Protein 3TR3 (pdb70)

CATH classification: 3.30.300.90

Radius of gyration: 16.14 Å; Cα contacts (8 Å, |Δi|>4): 263; chains: 2; bounding box: 40×35×44 Å

Solvent-accessible surface area: 9125 Å² total

Structure (mmCIF, N/CA/C/O backbone):
data_3TR3
#
_entry.id   3TR3
#
_cell.length_a   66.245
_cell.length_b   66.245
_cell.length_c   118.009
_cell.angle_alpha   90.000
_cell.angle_beta   90.000
_cell.angle_gamma   120.000
#
_symmetry.space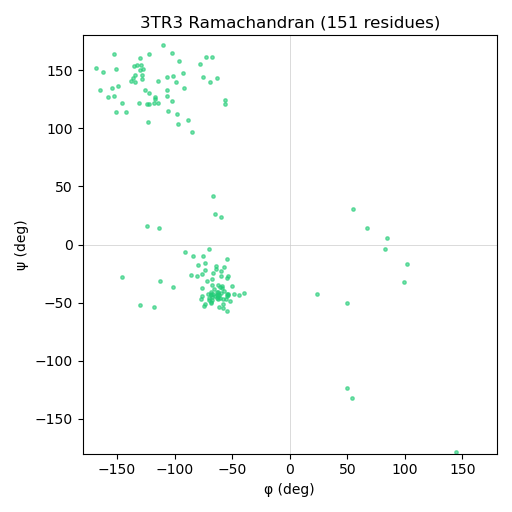_group_name_H-M   'P 31 2 1'
#
loop_
_entity.id
_entity.type
_entity.pdbx_description
1 polymer BolA
2 non-polymer 'COBALT (II) ION'
3 water water
#
loop_
_atom_site.group_PDB
_atom_site.id
_atom_site.type_symbol
_atom_site.label_atom_id
_atom_site.label_alt_id
_atom_site.label_comp_id
_atom_site.label_asym_id
_atom_site.label_entity_id
_atom_site.label_seq_id
_atom_site.pdbx_PDB_ins_code
_atom_site.Cartn_x
_atom_site.Cartn_y
_atom_site.Cartn_z
_atom_site.occupancy
_atom_site.B_iso_or_equiv
_atom_site.auth_seq_id
_atom_site.auth_comp_id
_atom_site.auth_asym_id
_atom_site.auth_atom_id
_atom_site.pdbx_PDB_model_num
ATOM 9 N N . VAL A 1 5 ? 46.245 -14.409 -3.048 1.00 57.29 2 VAL A N 1
ATOM 10 C CA . VAL A 1 5 ? 44.808 -14.139 -2.844 1.00 51.00 2 VAL A CA 1
ATOM 11 C C . VAL A 1 5 ? 44.354 -14.782 -1.550 1.00 47.96 2 VAL A C 1
ATOM 12 O O . VAL A 1 5 ? 44.709 -15.933 -1.272 1.00 45.80 2 VAL A O 1
ATOM 16 N N . THR A 1 6 ? 43.556 -14.047 -0.770 1.00 45.25 3 THR A N 1
ATOM 17 C CA . THR A 1 6 ? 43.166 -14.484 0.567 1.00 42.35 3 THR A CA 1
ATOM 18 C C . THR A 1 6 ? 41.647 -14.585 0.714 1.00 41.67 3 THR A C 1
ATOM 19 O O . THR A 1 6 ? 40.909 -14.073 -0.128 1.00 44.37 3 THR A O 1
ATOM 23 N N . THR A 1 7 ? 41.202 -15.276 1.766 1.00 36.75 4 THR A N 1
ATOM 24 C CA . THR A 1 7 ? 39.780 -15.378 2.113 1.00 35.38 4 THR A CA 1
ATOM 25 C C . THR A 1 7 ? 39.158 -13.999 2.389 1.00 35.50 4 THR A C 1
ATOM 26 O O . THR A 1 7 ? 37.935 -13.814 2.308 1.00 36.24 4 THR A O 1
ATOM 30 N N . HIS A 1 8 ? 40.007 -13.044 2.746 1.00 31.40 5 HIS A N 1
ATOM 31 C CA . HIS A 1 8 ? 39.565 -11.678 2.919 1.00 37.00 5 HIS A CA 1
ATOM 32 C C . HIS A 1 8 ? 39.176 -11.073 1.561 1.00 42.29 5 HIS A C 1
ATOM 33 O O . HIS A 1 8 ? 38.148 -10.378 1.438 1.00 43.62 5 HIS A O 1
ATOM 40 N N . ASP A 1 9 ? 40.003 -11.348 0.545 1.00 41.43 6 ASP A N 1
ATOM 41 C CA . ASP A 1 9 ? 39.688 -10.973 -0.837 1.00 41.45 6 ASP A CA 1
ATOM 42 C C . ASP A 1 9 ? 38.376 -11.574 -1.300 1.00 37.90 6 ASP A C 1
ATOM 43 O O . ASP A 1 9 ? 37.511 -10.857 -1.794 1.00 41.68 6 ASP A O 1
ATOM 48 N N . ILE A 1 10 ? 38.226 -12.885 -1.119 1.00 35.16 7 ILE A N 1
ATOM 49 C CA . ILE A 1 10 ? 37.036 -13.596 -1.580 1.00 39.21 7 ILE A CA 1
ATOM 50 C C . ILE A 1 10 ? 35.765 -12.957 -1.029 1.00 42.96 7 ILE A C 1
ATOM 51 O O . ILE A 1 10 ? 34.777 -12.740 -1.755 1.00 40.89 7 ILE A O 1
ATOM 56 N N . LYS A 1 11 ? 35.823 -12.630 0.262 1.00 39.22 8 LYS A N 1
ATOM 57 C CA . LYS A 1 11 ? 34.690 -12.111 0.983 1.00 37.95 8 LYS A CA 1
ATOM 58 C C . LYS A 1 11 ? 34.339 -10.718 0.488 1.00 42.82 8 LYS A C 1
ATOM 59 O O . LYS A 1 11 ? 33.179 -10.428 0.186 1.00 44.08 8 LYS A O 1
ATOM 65 N N . GLN A 1 12 ? 35.356 -9.862 0.426 1.00 42.51 9 GLN A N 1
ATOM 66 C CA . GLN A 1 12 ? 35.248 -8.520 -0.150 1.00 46.02 9 GLN A CA 1
ATOM 67 C C . GLN A 1 12 ? 34.630 -8.557 -1.564 1.00 48.99 9 GLN A C 1
ATOM 68 O O . GLN A 1 12 ? 33.694 -7.828 -1.858 1.00 55.36 9 GLN A O 1
ATOM 74 N N . TRP A 1 13 ? 35.133 -9.440 -2.419 1.00 45.05 10 TRP A N 1
ATOM 75 C CA . TRP A 1 13 ? 34.691 -9.523 -3.810 1.00 44.53 10 TRP A CA 1
ATOM 76 C C . TRP A 1 13 ? 33.252 -10.005 -3.985 1.00 44.72 10 TRP A C 1
ATOM 77 O O . TRP A 1 13 ? 32.507 -9.420 -4.769 1.00 42.60 10 TRP A O 1
ATOM 88 N N . ILE A 1 14 ? 32.871 -11.066 -3.267 1.00 41.96 11 ILE A N 1
ATOM 89 C CA . ILE A 1 14 ? 31.496 -11.572 -3.283 1.00 40.71 11 ILE A CA 1
ATOM 90 C C . ILE A 1 14 ? 30.486 -10.553 -2.745 1.00 43.77 11 ILE A C 1
ATOM 91 O O . ILE A 1 14 ? 29.357 -10.491 -3.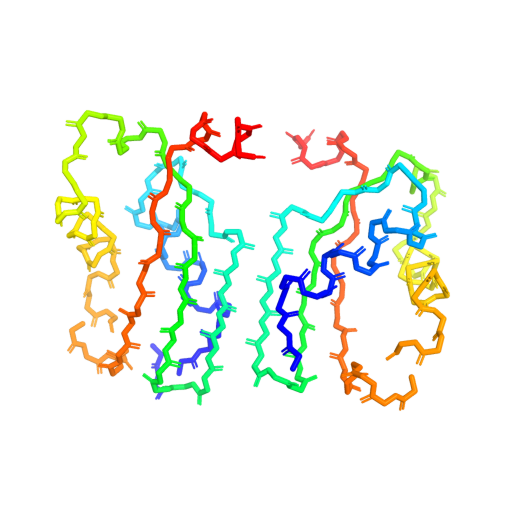219 1.00 48.75 11 ILE A O 1
ATOM 96 N N . GLU A 1 15 ? 30.890 -9.768 -1.750 1.00 37.51 12 GLU A N 1
ATOM 97 C CA . GLU A 1 15 ? 29.971 -8.850 -1.069 1.00 43.54 12 GLU A CA 1
ATOM 98 C C . GLU A 1 15 ? 29.782 -7.578 -1.887 1.00 45.96 12 GLU A C 1
ATOM 99 O O . GLU A 1 15 ? 28.746 -6.899 -1.776 1.00 41.88 12 GLU A O 1
ATOM 105 N N . THR A 1 16 ? 30.797 -7.249 -2.682 1.00 47.15 13 THR A N 1
ATOM 106 C CA . THR A 1 16 ? 30.704 -6.111 -3.579 1.00 54.03 13 THR A CA 1
ATOM 107 C C . THR A 1 16 ? 29.805 -6.504 -4.742 1.00 58.15 13 THR A C 1
ATOM 108 O O . THR A 1 16 ? 28.835 -5.818 -5.033 1.00 59.61 13 THR A O 1
ATOM 112 N N . GLY A 1 17 ? 30.128 -7.632 -5.375 1.00 57.41 14 GLY A N 1
ATOM 113 C CA . GLY A 1 17 ? 29.418 -8.118 -6.546 1.00 56.66 14 GLY A CA 1
ATOM 114 C C . GLY A 1 17 ? 27.985 -8.585 -6.320 1.00 55.04 14 GLY A C 1
ATOM 115 O O . GLY A 1 17 ? 27.083 -8.324 -7.128 1.00 59.55 14 GLY A O 1
ATOM 116 N N . LEU A 1 18 ? 27.752 -9.282 -5.225 1.00 47.55 15 LEU A N 1
ATOM 117 C CA . LEU A 1 18 ? 26.426 -9.802 -4.991 1.00 49.27 15 LEU A CA 1
ATOM 118 C C . LEU A 1 18 ? 25.752 -8.958 -3.903 1.00 56.81 15 LEU A C 1
ATOM 119 O O . LEU A 1 18 ? 26.188 -8.922 -2.737 1.00 57.10 15 LEU A O 1
ATOM 124 N N . SER A 1 19 ? 24.696 -8.262 -4.303 1.00 63.19 16 SER A N 1
ATOM 125 C CA . SER A 1 19 ? 24.078 -7.241 -3.471 1.00 68.64 16 SER A CA 1
ATOM 126 C C . SER A 1 19 ? 23.381 -7.868 -2.267 1.00 71.64 16 SER A C 1
ATOM 127 O O . SER A 1 19 ? 22.740 -8.925 -2.396 1.00 72.64 16 SER A O 1
ATOM 130 N N . GLU A 1 20 ? 23.504 -7.215 -1.110 1.00 69.74 17 GLU A N 1
ATOM 131 C CA . GLU A 1 20 ? 22.891 -7.698 0.124 1.00 73.78 17 GLU A CA 1
ATOM 132 C C . GLU A 1 20 ? 23.276 -9.152 0.511 1.00 62.01 17 GLU A C 1
ATOM 133 O O . GLU A 1 20 ? 22.505 -9.884 1.141 1.00 62.73 17 GLU A O 1
ATOM 139 N N . SER A 1 21 ? 24.486 -9.555 0.141 1.00 55.52 18 SER A N 1
ATOM 140 C CA . SER A 1 21 ? 24.980 -10.864 0.523 1.00 51.01 18 SER A CA 1
ATOM 141 C C . SER A 1 21 ? 25.956 -10.689 1.680 1.00 49.36 18 SER A C 1
ATOM 142 O O . SER A 1 21 ? 26.417 -9.576 1.955 1.00 50.39 18 SER A O 1
ATOM 145 N N . ARG A 1 22 ? 26.269 -11.778 2.369 1.00 46.94 19 ARG A N 1
ATOM 146 C CA . ARG A 1 22 ? 27.197 -11.714 3.503 1.00 44.70 19 ARG A CA 1
ATOM 147 C C . ARG A 1 22 ? 27.974 -13.006 3.496 1.00 42.64 19 ARG A C 1
ATOM 148 O O . ARG A 1 22 ? 27.386 -14.085 3.494 1.00 46.21 19 ARG A O 1
ATOM 156 N N . VAL A 1 23 ? 29.295 -12.901 3.408 1.00 37.45 20 VAL A N 1
ATOM 157 C CA . VAL A 1 23 ? 30.135 -14.063 3.540 1.00 38.25 20 VAL A CA 1
ATOM 158 C C . VAL A 1 23 ? 30.462 -14.257 5.038 1.00 42.79 20 VAL A C 1
ATOM 159 O O . VAL A 1 23 ? 31.226 -13.498 5.608 1.00 41.61 20 VAL A O 1
ATOM 163 N N . ILE A 1 24 ? 29.857 -15.260 5.669 1.00 45.21 21 ILE A N 1
ATOM 164 C CA . ILE A 1 24 ? 30.067 -15.499 7.094 1.00 46.74 21 ILE A CA 1
ATOM 165 C C . ILE A 1 24 ? 31.290 -16.350 7.403 1.00 45.52 21 ILE A C 1
ATOM 166 O O . ILE A 1 24 ? 31.840 -16.270 8.495 1.00 48.93 21 ILE A O 1
ATOM 171 N N . SER A 1 25 ? 31.710 -17.201 6.476 1.00 41.90 22 SER A N 1
ATOM 172 C CA . SER A 1 25 ? 32.994 -17.850 6.680 1.00 42.64 22 SER A CA 1
ATOM 173 C C . SER A 1 25 ? 33.648 -18.237 5.379 1.00 40.84 22 SER A C 1
ATOM 174 O O . SER A 1 25 ? 33.003 -18.302 4.332 1.00 42.48 22 SER A O 1
ATOM 177 N N . ALA A 1 26 ? 34.935 -18.521 5.453 1.00 35.55 23 ALA A N 1
ATOM 178 C CA . ALA A 1 26 ? 35.673 -18.838 4.265 1.00 34.36 23 ALA A CA 1
ATOM 179 C C . ALA A 1 26 ? 36.960 -19.542 4.636 1.00 37.05 23 ALA A C 1
ATOM 180 O O . ALA A 1 26 ? 37.500 -19.337 5.706 1.00 43.16 23 ALA A O 1
ATOM 182 N N . GLU A 1 27 ? 37.387 -20.418 3.748 1.00 36.04 24 GLU A N 1
ATOM 183 C CA . GLU A 1 27 ? 38.590 -21.197 3.875 1.00 37.57 24 GLU A CA 1
ATOM 184 C C . GLU A 1 27 ? 39.362 -21.003 2.576 1.00 35.34 24 GLU A C 1
ATOM 185 O O . GLU A 1 27 ? 38.774 -20.706 1.530 1.00 38.06 24 GLU A O 1
ATOM 191 N N . GLY A 1 28 ? 40.670 -21.170 2.626 1.00 31.43 25 GLY A N 1
ATOM 192 C CA . GLY A 1 28 ? 41.449 -21.106 1.412 1.00 34.78 25 GLY A CA 1
ATOM 193 C C . GLY A 1 28 ? 42.871 -21.581 1.590 1.00 32.70 25 GLY A C 1
ATOM 194 O O . GLY A 1 28 ? 43.396 -21.462 2.688 1.00 28.07 25 GLY A O 1
ATOM 195 N N . ASP A 1 29 ? 43.474 -22.103 0.507 1.00 32.70 26 ASP A N 1
ATOM 196 C CA . ASP A 1 29 ? 44.914 -22.409 0.446 1.00 31.38 26 ASP A CA 1
ATOM 197 C C . ASP A 1 29 ? 45.735 -21.533 -0.566 1.00 37.84 26 ASP A C 1
ATOM 198 O O . ASP A 1 29 ? 46.896 -21.827 -0.873 1.00 38.25 26 ASP A O 1
ATOM 203 N N . GLY A 1 30 ? 45.153 -20.438 -1.050 1.00 34.44 27 GLY A N 1
ATOM 204 C CA . GLY A 1 30 ? 45.810 -19.617 -2.066 1.00 33.79 27 GLY A CA 1
ATOM 205 C C . GLY A 1 30 ? 45.320 -19.870 -3.510 1.00 38.08 27 GLY A C 1
ATOM 206 O O . GLY A 1 30 ? 45.319 -18.950 -4.333 1.00 38.73 27 GLY A O 1
ATOM 207 N N . HIS A 1 31 ? 44.939 -21.122 -3.805 1.00 36.07 28 HIS A N 1
ATOM 208 C CA . HIS A 1 31 ? 44.366 -21.547 -5.087 1.00 32.71 28 HIS A CA 1
ATOM 209 C C . HIS A 1 31 ? 42.958 -22.071 -4.913 1.00 32.94 28 HIS A C 1
ATOM 210 O O . HIS A 1 31 ? 42.032 -21.592 -5.570 1.00 38.08 28 HIS A O 1
ATOM 217 N N . HIS A 1 32 ? 42.774 -23.043 -4.021 1.00 31.50 29 HIS A N 1
ATOM 218 C CA . HIS A 1 32 ? 41.402 -23.494 -3.699 1.00 31.51 29 HIS A CA 1
ATOM 219 C C . HIS A 1 32 ? 40.760 -22.774 -2.518 1.00 29.35 29 HIS A C 1
ATOM 220 O O . HIS A 1 32 ? 41.385 -22.591 -1.481 1.00 36.48 29 HIS A O 1
ATOM 227 N N . PHE A 1 33 ? 39.508 -22.374 -2.682 1.00 28.50 30 PHE A N 1
ATOM 228 C CA . PHE A 1 33 ? 38.770 -21.638 -1.662 1.00 32.30 30 PHE A CA 1
ATOM 229 C C . PHE A 1 33 ? 37.357 -22.158 -1.472 1.00 34.28 30 PHE A C 1
ATOM 230 O O . PHE A 1 33 ? 36.784 -22.745 -2.384 1.00 30.27 30 PHE A O 1
ATOM 238 N N . GLU A 1 34 ? 36.816 -21.956 -0.260 1.00 37.23 31 GLU A N 1
ATOM 239 C CA . GLU A 1 34 ? 35.405 -22.197 0.033 1.00 34.79 31 GLU A CA 1
ATOM 240 C C . GLU A 1 34 ? 34.787 -20.970 0.703 1.00 34.81 31 GLU A C 1
ATOM 241 O O . GLU A 1 34 ? 35.460 -20.259 1.445 1.00 37.74 31 GLU A O 1
ATOM 247 N N . ALA A 1 35 ? 33.521 -20.695 0.425 1.00 32.68 32 ALA A N 1
ATOM 248 C CA . ALA A 1 35 ? 32.833 -19.595 1.093 1.00 35.02 32 ALA A CA 1
ATOM 249 C C . ALA A 1 35 ? 31.422 -20.015 1.489 1.00 34.96 32 ALA A C 1
ATOM 250 O O . ALA A 1 35 ? 30.753 -20.740 0.755 1.00 40.81 32 ALA A O 1
ATOM 252 N N . VAL A 1 36 ? 30.993 -19.581 2.672 1.00 33.91 33 VAL A N 1
ATOM 253 C CA . VAL A 1 36 ? 29.615 -19.762 3.122 1.00 33.20 33 VAL A CA 1
ATOM 254 C C . VAL A 1 36 ? 28.946 -18.415 2.928 1.00 38.88 33 VAL A C 1
ATOM 255 O O . VAL A 1 36 ? 29.436 -17.399 3.393 1.00 47.21 33 VAL A O 1
ATOM 259 N N . VAL A 1 37 ? 27.863 -18.388 2.166 1.00 38.59 34 VAL A N 1
ATOM 260 C CA . VAL A 1 37 ? 27.298 -17.119 1.737 1.00 36.47 34 VAL A CA 1
ATOM 261 C C . VAL A 1 37 ? 25.827 -17.061 2.120 1.00 37.32 34 VAL A C 1
ATOM 262 O O . VAL A 1 37 ? 25.097 -18.019 1.879 1.00 37.62 34 VAL A O 1
ATOM 266 N N . LEU A 1 38 ? 25.394 -15.949 2.720 1.00 33.20 35 LEU A N 1
ATOM 267 C CA . LEU A 1 38 ? 23.987 -15.764 3.044 1.00 34.59 35 LEU A CA 1
ATOM 268 C C . LEU A 1 38 ? 23.416 -14.611 2.216 1.00 39.63 35 LEU A C 1
ATOM 269 O O . LEU A 1 38 ? 24.068 -13.602 2.002 1.00 42.20 35 LEU A O 1
ATOM 274 N N . CYS A 1 39 ? 22.192 -14.780 1.752 1.00 43.40 36 CYS A N 1
ATOM 275 C CA . CYS A 1 39 ? 21.527 -13.772 0.956 1.00 47.53 36 CYS A CA 1
ATOM 276 C C . CYS A 1 39 ? 20.042 -14.133 0.917 1.00 54.33 36 CYS A C 1
ATOM 277 O O . CYS A 1 39 ? 19.671 -15.297 0.708 1.00 53.51 36 CYS A O 1
ATOM 280 N N . PRO A 1 40 ? 19.185 -13.139 1.158 1.00 61.37 37 PRO A N 1
ATOM 281 C CA . PRO A 1 40 ? 17.732 -13.357 1.218 1.00 65.62 37 PRO A CA 1
ATOM 282 C C . PRO A 1 40 ? 17.186 -13.728 -0.162 1.00 65.46 37 PRO A C 1
ATOM 283 O O . PRO A 1 40 ? 16.259 -14.525 -0.293 1.00 66.06 37 PRO A O 1
ATOM 287 N N . THR A 1 41 ? 17.791 -13.136 -1.184 1.00 64.73 38 THR A N 1
ATOM 288 C CA . THR A 1 41 ? 17.547 -13.462 -2.584 1.00 59.25 38 THR A CA 1
ATOM 289 C C . THR A 1 41 ? 17.475 -14.950 -2.868 1.00 55.87 38 THR A C 1
ATOM 290 O O . THR A 1 41 ? 16.599 -15.386 -3.603 1.00 62.46 38 THR A O 1
ATOM 294 N N . PHE A 1 42 ? 18.378 -15.734 -2.289 1.00 52.12 39 PHE A N 1
ATOM 295 C CA . PHE A 1 42 ? 18.418 -17.188 -2.520 1.00 49.73 39 PHE A CA 1
ATOM 296 C C . PHE A 1 42 ? 17.087 -17.920 -2.225 1.00 54.85 39 PHE A C 1
ATOM 297 O O . PHE A 1 42 ? 16.925 -19.106 -2.547 1.00 54.94 39 PHE A O 1
ATOM 305 N N . GLU A 1 43 ? 16.156 -17.232 -1.572 1.00 57.82 40 GLU A N 1
ATOM 306 C CA . GLU A 1 43 ? 14.835 -17.793 -1.299 1.00 62.69 40 GLU A CA 1
ATOM 307 C C . GLU A 1 43 ? 14.126 -18.249 -2.583 1.00 61.82 40 GLU A C 1
ATOM 308 O O . GLU A 1 43 ? 13.961 -17.470 -3.542 1.00 57.49 40 GLU A O 1
ATOM 314 N N . GLY A 1 44 ? 13.725 -19.519 -2.593 1.00 60.51 41 GLY A N 1
ATOM 315 C CA . GLY A 1 44 ? 13.034 -20.097 -3.727 1.00 60.21 41 GLY A CA 1
ATOM 316 C C . GLY A 1 44 ? 13.942 -20.569 -4.853 1.00 61.05 41 GLY A C 1
ATOM 317 O O . GLY A 1 44 ? 13.475 -21.150 -5.837 1.00 60.10 41 GLY A O 1
ATOM 318 N N . GLN A 1 45 ? 15.242 -20.327 -4.722 1.00 58.59 42 GLN A N 1
ATOM 319 C CA . GLN A 1 45 ? 16.191 -20.716 -5.768 1.00 52.06 42 GLN A CA 1
ATOM 320 C C . GLN A 1 45 ? 16.897 -21.988 -5.372 1.00 50.49 42 GLN A C 1
ATOM 321 O O . GLN A 1 45 ? 17.164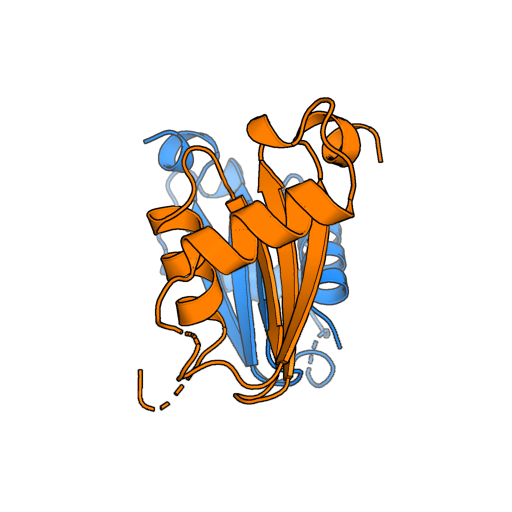 -22.205 -4.188 1.00 54.19 42 GLN A O 1
ATOM 327 N N . THR A 1 46 ? 17.193 -22.837 -6.348 1.00 47.65 43 THR A N 1
ATOM 328 C CA . THR A 1 46 ? 17.883 -24.092 -6.061 1.00 50.18 43 THR A CA 1
ATOM 329 C C . THR A 1 46 ? 19.354 -23.846 -5.707 1.00 50.57 43 THR A C 1
ATOM 330 O O . THR A 1 46 ? 19.899 -22.785 -5.999 1.00 53.17 43 THR A O 1
ATOM 334 N N . ALA A 1 47 ? 19.997 -24.819 -5.071 1.00 46.94 44 ALA A N 1
ATOM 335 C CA . ALA A 1 47 ? 21.413 -24.668 -4.752 1.00 44.28 44 ALA A CA 1
ATOM 336 C C . ALA A 1 47 ? 22.223 -24.323 -6.014 1.00 44.37 44 ALA A C 1
ATOM 337 O O . ALA A 1 47 ? 23.097 -23.437 -5.997 1.00 44.02 44 ALA A O 1
ATOM 339 N N . LEU A 1 48 ? 21.918 -25.018 -7.109 1.00 42.53 45 LEU A N 1
ATOM 340 C CA . LEU A 1 48 ? 22.678 -24.864 -8.356 1.00 43.11 45 LEU A CA 1
ATOM 341 C C . LEU A 1 48 ? 22.560 -23.429 -8.874 1.00 42.64 45 LEU A C 1
ATOM 342 O O . LEU A 1 48 ? 23.567 -22.820 -9.259 1.00 42.97 45 LEU A O 1
ATOM 347 N N . THR A 1 49 ? 21.340 -22.886 -8.816 1.00 37.02 46 THR A N 1
ATOM 348 C CA . THR A 1 49 ? 21.075 -21.520 -9.225 1.00 38.65 46 THR A CA 1
ATOM 349 C C . THR A 1 49 ? 21.840 -20.509 -8.352 1.00 40.01 46 THR A C 1
ATOM 350 O O . THR A 1 49 ? 22.439 -19.558 -8.847 1.00 43.64 46 THR A O 1
ATOM 354 N N . ARG A 1 50 ? 21.809 -20.727 -7.048 1.00 37.94 47 ARG A N 1
ATOM 355 C CA . ARG A 1 50 ? 22.464 -19.855 -6.079 1.00 36.22 47 ARG A CA 1
ATOM 356 C C . ARG A 1 50 ? 23.967 -19.832 -6.286 1.00 39.56 47 ARG A C 1
ATOM 357 O O . ARG A 1 50 ? 24.570 -18.780 -6.165 1.00 37.47 47 ARG A O 1
ATOM 365 N N . HIS A 1 51 ? 24.575 -20.995 -6.571 1.00 42.06 48 HIS A N 1
ATOM 366 C CA . HIS A 1 51 ? 26.005 -21.045 -6.896 1.00 38.71 48 HIS A CA 1
ATOM 367 C C . HIS A 1 51 ? 26.328 -20.250 -8.160 1.00 36.56 48 HIS A C 1
ATOM 368 O O . HIS A 1 51 ? 27.276 -19.476 -8.186 1.00 35.84 48 HIS A O 1
ATOM 375 N N . ARG A 1 52 ? 25.536 -20.439 -9.209 1.00 37.28 49 ARG A N 1
ATOM 376 C CA . ARG A 1 52 ? 25.760 -19.725 -10.474 1.00 35.89 49 ARG A CA 1
ATOM 377 C C . ARG A 1 52 ? 25.673 -18.223 -10.232 1.00 37.94 49 ARG A C 1
ATOM 378 O O . ARG A 1 52 ? 26.501 -17.464 -10.740 1.00 35.82 49 ARG A O 1
ATOM 386 N N . LEU A 1 53 ? 24.696 -17.793 -9.421 1.00 38.93 50 LEU A N 1
ATOM 387 C CA . LEU A 1 53 ? 24.532 -16.361 -9.129 1.00 37.02 50 LEU A CA 1
ATOM 388 C C . LEU A 1 53 ? 25.758 -15.744 -8.509 1.00 36.87 50 LEU A C 1
ATOM 389 O O . LEU A 1 53 ? 26.160 -14.637 -8.888 1.00 41.17 50 LEU A O 1
ATOM 394 N N . VAL A 1 54 ? 26.410 -16.511 -7.654 1.00 30.56 51 VAL A N 1
ATOM 395 C CA . VAL A 1 54 ? 27.594 -16.048 -6.957 1.00 36.66 51 VAL A CA 1
ATOM 396 C C . VAL A 1 54 ? 28.837 -16.024 -7.823 1.00 38.36 51 VAL A C 1
ATOM 397 O O . VAL A 1 54 ? 29.609 -15.071 -7.775 1.00 47.26 51 VAL A O 1
ATOM 401 N N . TYR A 1 55 ? 29.047 -17.082 -8.594 1.00 31.10 52 TYR A N 1
ATOM 402 C CA . TYR A 1 55 ? 30.098 -17.109 -9.616 1.00 30.41 52 TYR A CA 1
ATOM 403 C C . TYR A 1 55 ? 29.986 -15.941 -10.606 1.00 34.90 52 TYR A C 1
ATOM 404 O O . TYR A 1 55 ? 30.985 -15.290 -10.905 1.00 37.98 52 TYR A O 1
ATOM 413 N N . ASN A 1 56 ? 28.777 -15.680 -11.120 1.00 32.39 53 ASN A N 1
ATOM 414 C CA . ASN A 1 56 ? 28.562 -14.506 -11.977 1.00 31.21 53 ASN A CA 1
ATOM 415 C C . ASN A 1 56 ? 28.813 -13.209 -11.202 1.00 36.97 53 ASN A C 1
ATOM 416 O O . ASN A 1 56 ? 29.475 -12.311 -11.702 1.00 36.90 53 ASN A O 1
ATOM 421 N N . ALA A 1 57 ? 28.281 -13.089 -9.988 1.00 37.76 54 ALA A N 1
ATOM 422 C CA . ALA A 1 57 ? 28.572 -11.877 -9.239 1.00 39.92 54 ALA A CA 1
ATOM 423 C C . ALA A 1 57 ? 30.074 -11.610 -9.227 1.00 40.18 54 ALA A C 1
ATOM 424 O O . ALA A 1 57 ? 30.498 -10.458 -9.274 1.00 46.33 54 ALA A O 1
ATOM 426 N N . LEU A 1 58 ? 30.876 -12.668 -9.172 1.00 34.14 55 LEU A N 1
ATOM 427 C CA . LEU A 1 58 ? 32.340 -12.514 -9.129 1.00 33.38 55 LEU A CA 1
ATOM 428 C C . LEU A 1 58 ? 33.028 -12.095 -10.430 1.00 37.75 55 LEU A C 1
ATOM 429 O O . LEU A 1 58 ? 34.186 -11.699 -10.394 1.00 37.01 55 LEU A O 1
ATOM 434 N N . GLY A 1 59 ? 32.329 -12.214 -11.570 1.00 39.21 56 GLY A N 1
ATOM 435 C CA . GLY A 1 59 ? 32.818 -11.693 -12.830 1.00 37.21 56 GLY A CA 1
ATOM 436 C C . GLY A 1 59 ? 34.208 -12.158 -13.256 1.00 40.82 56 GLY A C 1
ATOM 437 O O . GLY A 1 59 ? 34.522 -13.337 -13.222 1.00 38.90 56 GLY A O 1
ATOM 438 N N . SER A 1 60 ? 35.042 -11.207 -13.654 1.00 43.61 57 SER A N 1
ATOM 439 C CA . SER A 1 60 ? 36.377 -11.510 -14.127 1.00 44.98 57 SER A CA 1
ATOM 440 C C . SER A 1 60 ? 37.337 -11.990 -13.006 1.00 39.57 57 SER A C 1
ATOM 441 O O . SER A 1 60 ? 38.491 -12.367 -13.272 1.00 36.88 57 SER A O 1
ATOM 444 N N . HIS A 1 61 ? 36.872 -11.998 -11.759 1.00 36.66 58 HIS A N 1
ATOM 445 C CA . HIS A 1 61 ? 37.730 -12.505 -10.678 1.00 35.74 58 HIS A CA 1
ATOM 446 C C . HIS A 1 61 ? 37.975 -14.020 -10.856 1.00 34.48 58 HIS A C 1
ATOM 447 O O . HIS A 1 61 ? 39.011 -14.543 -10.438 1.00 30.45 58 HIS A O 1
ATOM 462 N N . GLN A 1 63 ? 38.584 -15.519 -13.663 1.00 42.67 60 GLN A N 1
ATOM 463 C CA . GLN A 1 63 ? 39.537 -15.810 -14.747 1.00 54.49 60 GLN A CA 1
ATOM 464 C C . GLN A 1 63 ? 40.883 -16.267 -14.260 1.00 57.12 60 GLN A C 1
ATOM 465 O O . GLN A 1 63 ? 41.414 -17.270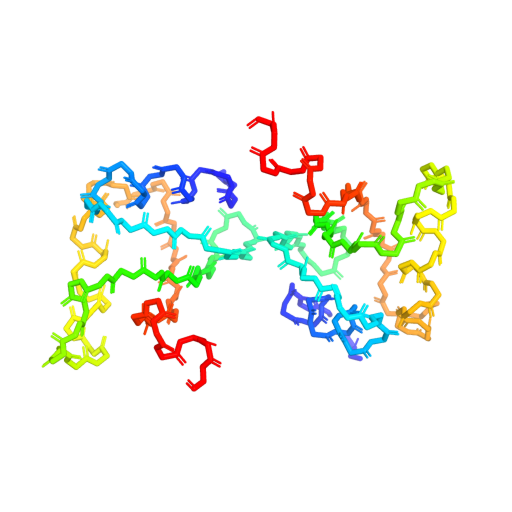 -14.746 1.00 62.50 60 GLN A O 1
ATOM 471 N N . SER A 1 64 ? 41.445 -15.496 -13.336 1.00 53.49 61 SER A N 1
ATOM 472 C CA . SER A 1 64 ? 42.778 -15.771 -12.824 1.00 53.70 61 SER A CA 1
ATOM 473 C C . SER A 1 64 ? 43.021 -15.443 -11.338 1.00 50.38 61 SER A C 1
ATOM 474 O O . SER A 1 64 ? 43.880 -16.087 -10.741 1.00 55.65 61 SER A O 1
ATOM 477 N N . ASP A 1 65 ? 42.310 -14.469 -10.747 1.00 42.38 62 ASP A N 1
ATOM 478 C CA . ASP A 1 65 ? 42.509 -14.151 -9.316 1.00 42.00 62 ASP A CA 1
ATOM 479 C C . ASP A 1 65 ? 42.159 -15.374 -8.449 1.00 43.00 62 ASP A C 1
ATOM 480 O O . ASP A 1 65 ? 42.956 -15.830 -7.629 1.00 47.08 62 ASP A O 1
ATOM 485 N N . ILE A 1 66 ? 40.958 -15.894 -8.654 1.00 41.06 63 ILE A N 1
ATOM 486 C CA . ILE A 1 66 ? 40.472 -17.084 -7.987 1.00 40.35 63 ILE A CA 1
ATOM 487 C C . ILE A 1 66 ? 40.674 -18.315 -8.877 1.00 43.71 63 ILE A C 1
ATOM 488 O O . ILE A 1 66 ? 39.925 -18.522 -9.840 1.00 44.92 63 ILE A O 1
ATOM 493 N N . HIS A 1 67 ? 41.688 -19.122 -8.556 1.00 40.84 64 HIS A N 1
ATOM 494 C CA . HIS A 1 67 ? 41.901 -20.418 -9.216 1.00 37.31 64 HIS A CA 1
ATOM 495 C C . HIS A 1 67 ? 40.660 -21.355 -9.159 1.00 37.78 64 HIS A C 1
ATOM 496 O O . HIS A 1 67 ? 40.164 -21.746 -10.212 1.00 38.03 64 HIS A O 1
ATOM 503 N N . ALA A 1 68 ? 40.148 -21.686 -7.958 1.00 32.54 65 ALA A N 1
ATOM 504 C CA . ALA A 1 68 ? 38.939 -22.521 -7.811 1.00 28.33 65 ALA A CA 1
ATOM 505 C C . ALA A 1 68 ? 38.178 -22.182 -6.529 1.00 30.05 65 ALA A C 1
ATOM 506 O O . ALA A 1 68 ? 38.787 -21.800 -5.525 1.00 37.59 65 ALA A O 1
ATOM 508 N N . LEU A 1 69 ? 36.860 -22.372 -6.537 1.00 27.88 66 LEU A N 1
ATOM 509 C CA . LEU A 1 69 ? 35.981 -21.889 -5.482 1.00 25.60 66 LEU A CA 1
ATOM 510 C C . LEU A 1 69 ? 34.772 -22.769 -5.343 1.00 27.22 66 LEU A C 1
ATOM 511 O O . LEU A 1 69 ? 33.935 -22.810 -6.240 1.00 29.91 66 LEU A O 1
ATOM 516 N N . SER A 1 70 ? 34.640 -23.457 -4.212 1.00 28.30 67 SER A N 1
ATOM 517 C CA . SER A 1 70 ? 33.365 -24.134 -3.859 1.00 37.25 67 SER A CA 1
ATOM 518 C C . SER A 1 70 ? 32.500 -23.260 -2.938 1.00 38.78 67 SER A C 1
ATOM 519 O O . SER A 1 70 ? 33.016 -22.393 -2.254 1.00 39.32 67 SER A O 1
ATOM 522 N N . LEU A 1 71 ? 31.198 -23.503 -2.894 1.00 38.96 68 LEU A N 1
ATOM 523 C CA . LEU A 1 71 ? 30.259 -22.644 -2.142 1.00 34.68 68 LEU A CA 1
ATOM 524 C C . LEU A 1 71 ? 29.267 -23.450 -1.308 1.00 38.95 68 LEU A C 1
ATOM 525 O O . LEU A 1 71 ? 28.843 -24.544 -1.723 1.00 36.63 68 LEU A O 1
ATOM 530 N N . LYS A 1 72 ? 28.903 -22.908 -0.139 1.00 38.79 69 LYS A N 1
ATOM 531 C CA . LYS A 1 72 ? 27.644 -23.264 0.501 1.00 41.95 69 LYS A CA 1
ATOM 532 C C . LYS A 1 72 ? 26.763 -22.020 0.583 1.00 42.17 69 LYS A C 1
ATOM 533 O O . LYS A 1 72 ? 27.192 -20.981 1.081 1.00 43.23 69 LYS A O 1
ATOM 539 N N . THR A 1 73 ? 25.532 -22.123 0.092 1.00 40.91 70 THR A N 1
ATOM 540 C CA . THR A 1 73 ? 24.692 -20.938 -0.078 1.00 40.46 70 THR A CA 1
ATOM 541 C C . THR A 1 73 ? 23.387 -21.092 0.712 1.00 45.57 70 THR A C 1
ATOM 542 O O . THR A 1 73 ? 22.638 -22.036 0.473 1.00 50.50 70 THR A O 1
ATOM 546 N N . TYR A 1 74 ? 23.130 -20.166 1.645 1.00 44.85 71 TYR A N 1
ATOM 547 C CA . TYR A 1 74 ? 21.942 -20.184 2.514 1.00 42.86 71 TYR A CA 1
ATOM 548 C C . TYR A 1 74 ? 21.212 -18.831 2.536 1.00 39.23 71 TYR A C 1
ATOM 549 O O . TYR A 1 74 ? 21.842 -17.774 2.410 1.00 44.11 71 TYR A O 1
ATOM 558 N N . THR A 1 75 ? 19.892 -18.867 2.734 1.00 58.04 72 THR A N 1
ATOM 559 C CA . THR A 1 75 ? 19.177 -17.662 3.138 1.00 57.24 72 THR A CA 1
ATOM 560 C C . THR A 1 75 ? 19.472 -17.403 4.627 1.00 57.84 72 THR A C 1
ATOM 561 O O . THR A 1 75 ? 19.607 -18.349 5.402 1.00 58.08 72 THR A O 1
ATOM 565 N N . PRO A 1 76 ? 19.593 -16.128 5.033 1.00 60.46 73 PRO A N 1
ATOM 566 C CA . PRO A 1 76 ? 19.824 -15.840 6.464 1.00 65.23 73 PRO A CA 1
ATOM 567 C C . PRO A 1 76 ? 19.008 -16.741 7.369 1.00 70.56 73 PRO A C 1
ATOM 568 O O . PRO A 1 76 ? 19.519 -17.245 8.364 1.00 73.39 73 PRO A O 1
ATOM 572 N N . ASP A 1 77 ? 17.759 -16.976 6.998 1.00 74.78 74 ASP A N 1
ATOM 573 C CA . ASP A 1 77 ? 16.888 -17.809 7.812 1.00 79.02 74 ASP A CA 1
ATOM 574 C C . ASP A 1 77 ? 17.271 -19.286 7.845 1.00 75.90 74 ASP A C 1
ATOM 575 O O . ASP A 1 77 ? 17.353 -19.862 8.907 1.00 78.74 74 ASP A O 1
ATOM 580 N N . GLU A 1 78 ? 17.504 -19.899 6.692 1.00 75.95 75 GLU A N 1
ATOM 581 C CA . GLU A 1 78 ? 17.899 -21.308 6.630 1.00 74.15 75 GLU A CA 1
ATOM 582 C C . GLU A 1 78 ? 19.112 -21.591 7.504 1.00 72.35 75 GLU A C 1
ATOM 583 O O . GLU A 1 78 ? 19.311 -22.721 7.963 1.00 69.74 75 GLU A O 1
ATOM 589 N N . TYR A 1 79 ? 19.935 -20.566 7.701 1.00 73.06 76 TYR A N 1
ATOM 590 C CA . TYR A 1 79 ? 21.169 -20.721 8.454 1.00 77.01 76 TYR A CA 1
ATOM 591 C C . TYR A 1 79 ? 20.896 -20.799 9.952 1.00 81.72 76 TYR A C 1
ATOM 592 O O . TYR A 1 79 ? 21.564 -21.544 10.668 1.00 78.54 76 TYR A O 1
ATOM 601 N N . GLU A 1 80 ? 19.914 -20.013 10.400 1.00 89.01 77 GLU A N 1
ATOM 602 C CA . GLU A 1 80 ? 19.354 -20.084 11.756 1.00 96.94 77 GLU A CA 1
ATOM 603 C C . GLU A 1 80 ? 18.806 -21.462 12.093 1.00 97.66 77 GLU A C 1
ATOM 604 O O . GLU A 1 80 ? 18.626 -21.787 13.258 1.00 95.94 77 GLU A O 1
ATOM 610 N N . ARG A 1 81 ? 18.541 -22.252 11.053 1.00 99.76 78 ARG A N 1
ATOM 611 C CA . ARG A 1 81 ? 17.934 -23.579 11.161 1.00 98.83 78 ARG A CA 1
ATOM 612 C C . ARG A 1 81 ? 16.415 -23.469 11.082 1.00 95.29 78 ARG A C 1
ATOM 613 O O . ARG A 1 81 ? 15.872 -22.361 11.039 1.00 92.63 78 ARG A O 1
ATOM 621 N N . ASN B 1 2 ? 43.799 -36.637 11.823 1.00 95.08 -1 ASN B N 1
ATOM 622 C CA . ASN B 1 2 ? 44.057 -36.642 10.371 1.00 96.17 -1 ASN B CA 1
ATOM 623 C C . ASN B 1 2 ? 45.557 -36.580 9.983 1.00 103.89 -1 ASN B C 1
ATOM 624 O O . ASN B 1 2 ? 46.276 -35.637 10.337 1.00 102.50 -1 ASN B O 1
ATOM 629 N N . ALA B 1 3 ? 46.015 -37.598 9.249 1.00 104.58 0 ALA B N 1
ATOM 630 C CA . ALA B 1 3 ? 47.403 -37.683 8.777 1.00 101.48 0 ALA B CA 1
ATOM 631 C C . ALA B 1 3 ? 47.761 -36.563 7.790 1.00 99.50 0 ALA B C 1
ATOM 632 O O . ALA B 1 3 ? 48.940 -36.236 7.627 1.00 103.16 0 ALA B O 1
ATOM 642 N N . VAL B 1 5 ? 46.326 -32.699 7.144 1.00 49.24 2 VAL B N 1
ATOM 643 C CA . VAL B 1 5 ? 45.369 -31.747 7.704 1.00 43.82 2 VAL B CA 1
ATOM 644 C C . VAL B 1 5 ? 44.854 -30.739 6.680 1.00 40.00 2 VAL B C 1
ATOM 645 O O . VAL B 1 5 ? 45.624 -30.161 5.912 1.00 41.58 2 VAL B O 1
ATOM 649 N N . THR B 1 6 ? 43.544 -30.516 6.664 1.00 34.59 3 THR B N 1
ATOM 650 C CA . THR B 1 6 ? 43.006 -29.510 5.749 1.00 34.29 3 THR B CA 1
ATOM 651 C C . THR B 1 6 ? 42.508 -28.310 6.513 1.00 36.20 3 THR B C 1
ATOM 652 O O . THR B 1 6 ? 42.438 -28.329 7.746 1.00 31.12 3 THR B O 1
ATOM 656 N N . THR B 1 7 ? 42.147 -27.262 5.790 1.00 34.81 4 THR B N 1
ATOM 657 C CA . THR B 1 7 ? 41.569 -26.109 6.454 1.00 36.31 4 THR B CA 1
ATOM 658 C C . THR B 1 7 ? 40.192 -26.428 7.043 1.00 35.96 4 THR B C 1
ATOM 659 O O . THR B 1 7 ? 39.801 -25.811 8.025 1.00 37.90 4 THR B O 1
ATOM 663 N N . HIS B 1 8 ? 39.454 -27.355 6.432 1.00 34.18 5 HIS B N 1
ATOM 664 C CA . HIS B 1 8 ? 38.118 -27.735 6.922 1.00 36.23 5 HIS B CA 1
ATOM 665 C C . HIS B 1 8 ? 38.240 -28.554 8.240 1.00 36.82 5 HIS B C 1
ATOM 666 O O . HIS B 1 8 ? 37.350 -28.532 9.071 1.00 36.61 5 HIS B O 1
ATOM 673 N N . ASP B 1 9 ? 39.330 -29.307 8.380 1.00 35.21 6 ASP B N 1
ATOM 674 C CA . ASP B 1 9 ? 39.682 -29.924 9.640 1.00 39.03 6 ASP B CA 1
ATOM 675 C C . ASP B 1 9 ? 39.838 -28.859 10.746 1.00 38.72 6 ASP B C 1
ATOM 676 O O . ASP B 1 9 ? 39.220 -28.961 11.791 1.00 40.99 6 ASP B O 1
ATOM 681 N N . ILE B 1 10 ? 40.690 -27.868 10.508 1.00 37.85 7 ILE B N 1
ATOM 682 C CA . ILE B 1 10 ? 41.011 -26.874 11.502 1.00 40.38 7 ILE B CA 1
ATOM 683 C C . ILE B 1 10 ? 39.681 -26.274 11.994 1.00 42.06 7 ILE B C 1
ATOM 684 O O . ILE B 1 10 ? 39.477 -26.097 13.207 1.00 39.18 7 ILE B O 1
ATOM 689 N N . LYS B 1 11 ? 38.774 -26.004 11.047 1.00 31.87 8 LYS B N 1
ATOM 690 C CA . LYS B 1 11 ? 37.512 -25.336 11.335 1.00 29.81 8 LYS B CA 1
ATOM 691 C C . LYS B 1 11 ? 36.534 -26.203 12.122 1.00 37.94 8 LYS B C 1
ATOM 692 O O . LYS B 1 11 ? 35.923 -25.726 13.100 1.00 34.43 8 LYS B O 1
ATOM 698 N N . GLN B 1 12 ? 36.377 -27.460 11.691 1.00 35.19 9 GLN B N 1
ATOM 699 C CA . GLN B 1 12 ? 35.531 -28.395 12.408 1.00 39.93 9 GLN B CA 1
ATOM 700 C C . GLN B 1 12 ? 36.020 -28.718 13.845 1.00 38.49 9 GLN B C 1
ATOM 701 O O . GLN B 1 12 ? 35.220 -28.774 14.763 1.00 35.90 9 GLN B O 1
ATOM 707 N N . TRP B 1 13 ? 37.326 -28.945 14.010 1.00 39.15 10 TRP B N 1
ATOM 708 C CA . TRP B 1 13 ? 37.920 -29.353 15.277 1.00 34.56 10 TRP B CA 1
ATOM 709 C C . TRP B 1 13 ? 37.782 -28.252 16.335 1.00 37.22 10 TRP B C 1
ATOM 710 O O . TRP B 1 13 ? 37.415 -28.524 17.472 1.00 41.51 10 TRP B O 1
ATOM 721 N N . ILE B 1 14 ? 38.060 -27.011 15.952 1.00 34.31 11 ILE B N 1
ATOM 722 C CA . ILE B 1 14 ? 37.960 -25.898 16.880 1.00 35.22 11 ILE B CA 1
ATOM 723 C C . ILE B 1 14 ? 36.509 -25.642 17.266 1.00 37.26 11 ILE B C 1
ATOM 724 O O . ILE B 1 14 ? 36.211 -25.441 18.428 1.00 42.15 11 ILE B O 1
ATOM 729 N N . GLU B 1 15 ? 35.595 -25.671 16.302 1.00 33.44 12 GLU B N 1
ATOM 730 C CA . GLU B 1 15 ? 34.175 -25.504 16.629 1.00 33.23 12 GLU B CA 1
ATOM 731 C C . GLU B 1 15 ? 33.576 -26.660 17.449 1.00 38.18 12 GLU B C 1
ATOM 732 O O . GLU B 1 15 ? 32.604 -26.486 18.158 1.00 43.96 12 GLU B O 1
ATOM 738 N N . THR B 1 16 ? 34.168 -27.835 17.346 1.00 38.00 13 THR B N 1
ATOM 739 C CA . THR B 1 16 ? 33.730 -28.976 18.111 1.00 37.87 13 THR B CA 1
ATOM 740 C C . THR B 1 16 ? 34.227 -28.836 19.541 1.00 41.35 13 THR B C 1
ATOM 741 O O . THR B 1 16 ? 33.460 -28.986 20.462 1.00 44.26 13 THR B O 1
ATOM 745 N N . GLY B 1 17 ? 35.502 -28.502 19.705 1.00 40.48 14 GLY B N 1
ATOM 746 C CA . GLY B 1 17 ? 36.111 -28.422 21.017 1.00 39.54 14 GLY B CA 1
ATOM 747 C C . GLY B 1 17 ? 35.764 -27.187 21.841 1.00 39.61 14 GLY B C 1
ATOM 748 O O . GLY B 1 17 ? 35.830 -27.223 23.059 1.00 40.93 14 GLY B O 1
ATOM 749 N N . LEU B 1 18 ? 35.404 -26.091 21.186 1.00 36.15 15 LEU B N 1
ATOM 750 C CA . LEU B 1 18 ? 35.216 -24.827 21.877 1.00 34.59 15 LEU B CA 1
ATOM 751 C C . LEU B 1 18 ? 33.802 -24.290 21.639 1.00 37.23 15 LEU B C 1
ATOM 752 O O . LEU B 1 18 ? 33.503 -23.820 20.553 1.00 42.84 15 LEU B O 1
ATOM 757 N N . SER B 1 19 ? 32.920 -24.382 22.642 1.00 39.22 16 SER B N 1
ATOM 758 C CA . SER B 1 19 ? 31.493 -24.038 22.449 1.00 42.18 16 SER B CA 1
ATOM 759 C C . SER B 1 19 ? 31.278 -22.589 22.092 1.00 40.59 16 SER B C 1
ATOM 760 O O . SER B 1 19 ? 31.992 -21.710 22.579 1.00 38.39 16 SER B O 1
ATOM 763 N N . GLU B 1 20 ? 30.297 -22.360 21.219 1.00 37.51 17 GLU B N 1
ATOM 764 C CA . GLU B 1 20 ? 29.954 -21.016 20.781 1.00 37.28 17 GLU B CA 1
ATOM 765 C C . GLU B 1 20 ? 31.064 -20.362 19.944 1.00 37.51 17 GLU B C 1
ATOM 766 O O . GLU B 1 20 ? 31.036 -19.150 19.727 1.00 40.16 17 GLU B O 1
ATOM 772 N N . SER B 1 21 ? 32.035 -21.135 19.463 1.00 35.42 18 SER B N 1
ATOM 773 C CA . SER B 1 21 ? 33.016 -20.532 18.554 1.00 34.05 18 SER B CA 1
ATOM 774 C C . SER B 1 21 ? 32.629 -20.687 17.072 1.00 34.31 18 SER B C 1
ATOM 775 O O . SER B 1 21 ? 31.995 -21.664 16.669 1.00 39.07 18 SER B O 1
ATOM 778 N N . ARG B 1 22 ? 33.005 -19.692 16.282 1.00 32.68 19 ARG B N 1
ATOM 779 C CA . ARG B 1 22 ? 32.909 -19.732 14.81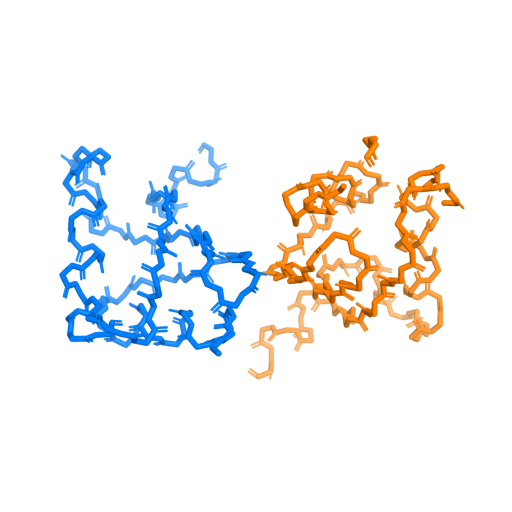5 1.00 29.23 19 ARG B CA 1
ATOM 780 C C . ARG B 1 22 ? 34.285 -19.476 14.222 1.00 28.64 19 ARG B C 1
ATOM 781 O O . ARG B 1 22 ? 34.906 -18.422 14.506 1.00 29.05 19 ARG B O 1
ATOM 789 N N . VAL B 1 23 ? 34.790 -20.436 13.425 1.00 26.44 20 VAL B N 1
ATOM 790 C CA . VAL B 1 23 ? 36.014 -20.161 12.653 1.00 27.88 20 VAL B C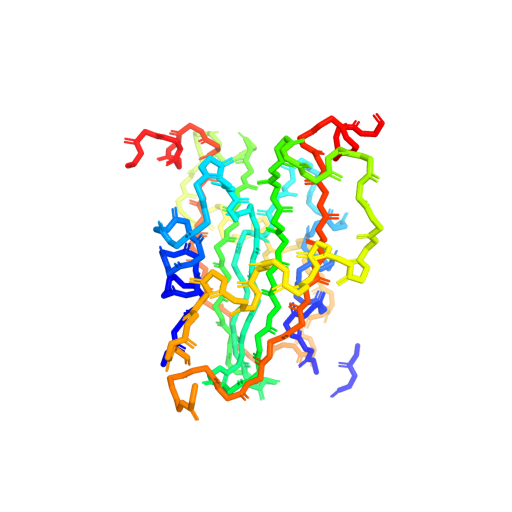A 1
ATOM 791 C C . VAL B 1 23 ? 35.650 -19.445 11.300 1.00 32.88 20 VAL B C 1
ATOM 792 O O . VAL B 1 23 ? 35.248 -20.085 10.315 1.00 37.78 20 VAL B O 1
ATOM 796 N N . ILE B 1 24 ? 35.748 -18.116 11.290 1.00 28.01 21 ILE B N 1
ATOM 797 C CA . ILE B 1 24 ? 35.307 -17.328 10.155 1.00 33.07 21 ILE B CA 1
ATOM 798 C C . ILE B 1 24 ? 36.333 -17.328 9.006 1.00 35.00 21 ILE B C 1
ATOM 799 O O . ILE B 1 24 ? 36.005 -17.011 7.868 1.00 32.25 21 ILE B O 1
ATOM 804 N N . SER B 1 25 ? 37.565 -17.701 9.309 1.00 33.26 22 SER B N 1
ATOM 805 C CA . SER B 1 25 ? 38.543 -17.844 8.274 1.00 32.96 22 SER B CA 1
ATOM 806 C C . SER B 1 25 ? 39.588 -18.864 8.682 1.00 34.26 22 SER B C 1
ATOM 807 O O . SER B 1 25 ? 40.141 -18.771 9.754 1.00 34.04 22 SER B O 1
ATOM 810 N N . ALA B 1 26 ? 39.831 -19.851 7.822 1.00 35.02 23 ALA B N 1
ATOM 811 C CA . ALA B 1 26 ? 40.904 -20.827 8.003 1.00 32.70 23 ALA B CA 1
ATOM 812 C C . ALA B 1 26 ? 41.749 -20.985 6.701 1.00 33.38 23 ALA B C 1
ATOM 813 O O . ALA B 1 26 ? 41.210 -21.338 5.656 1.00 30.64 23 ALA B O 1
ATOM 815 N N . GLU B 1 27 ? 43.058 -20.731 6.782 1.00 33.66 24 GLU B N 1
ATOM 816 C CA . GLU B 1 27 ? 43.964 -20.747 5.619 1.00 36.70 24 GLU B CA 1
ATOM 817 C C . GLU B 1 27 ? 45.217 -21.534 5.932 1.00 38.40 24 GLU B C 1
ATOM 818 O O . GLU B 1 27 ? 45.583 -21.653 7.115 1.00 35.14 24 GLU B O 1
ATOM 824 N N . GLY B 1 28 ? 45.849 -22.075 4.877 1.00 36.48 25 GLY B N 1
ATOM 825 C CA . GLY B 1 28 ? 47.097 -22.834 4.977 1.00 32.22 25 GLY B CA 1
ATOM 826 C C . GLY B 1 28 ? 47.267 -24.011 4.019 1.00 35.01 25 GLY B C 1
ATOM 827 O O . GLY B 1 28 ? 46.398 -24.313 3.215 1.00 38.75 25 GLY B O 1
ATOM 828 N N . ASP B 1 29 ? 48.390 -24.707 4.147 1.00 36.38 26 ASP B N 1
ATOM 829 C CA . ASP B 1 29 ? 48.885 -25.661 3.141 1.00 37.50 26 ASP B CA 1
ATOM 830 C C . ASP B 1 29 ? 49.127 -27.088 3.671 1.00 38.96 26 ASP B C 1
ATOM 831 O O . ASP B 1 29 ? 49.864 -27.863 3.052 1.00 36.61 26 ASP B O 1
ATOM 836 N N . GLY B 1 30 ? 48.580 -27.417 4.840 1.00 39.60 27 GLY B N 1
ATOM 837 C CA . GLY B 1 30 ? 48.838 -28.721 5.452 1.00 36.73 27 GLY B CA 1
ATOM 838 C C . GLY B 1 30 ? 49.862 -28.716 6.597 1.00 34.44 27 GLY B C 1
ATOM 839 O O . GLY B 1 30 ? 49.917 -29.667 7.352 1.00 34.69 27 GLY B O 1
ATOM 840 N N . HIS B 1 31 ? 50.655 -27.648 6.709 1.00 30.38 28 HIS B N 1
ATOM 841 C CA . HIS B 1 31 ? 51.700 -27.488 7.723 1.00 29.19 28 HIS B CA 1
ATOM 842 C C . HIS B 1 31 ? 51.604 -26.151 8.427 1.00 33.17 28 HIS B C 1
ATOM 843 O O . HIS B 1 31 ? 51.588 -26.113 9.641 1.00 41.67 28 HIS B O 1
ATOM 850 N N . HIS B 1 32 ? 51.542 -25.049 7.681 1.00 31.87 29 HIS B N 1
ATOM 851 C CA . HIS B 1 32 ? 51.358 -23.743 8.319 1.00 31.36 29 HIS B CA 1
ATOM 852 C C . HIS B 1 32 ? 49.926 -23.220 8.080 1.00 34.80 29 HIS B C 1
ATOM 853 O O . HIS B 1 32 ? 49.433 -23.235 6.981 1.00 35.31 29 HIS B O 1
ATOM 860 N N . PHE B 1 33 ? 49.231 -22.841 9.141 1.00 35.96 30 PHE B N 1
ATOM 861 C CA . PHE B 1 33 ? 47.851 -22.412 9.043 1.00 34.20 30 PHE B CA 1
ATOM 862 C C . PHE B 1 33 ? 47.670 -21.073 9.778 1.00 37.84 30 PHE B C 1
ATOM 863 O O . PHE B 1 33 ? 48.501 -20.694 10.612 1.00 41.31 30 PHE B O 1
ATOM 871 N N . GLU B 1 34 ? 46.589 -20.372 9.436 1.00 37.97 31 GLU B N 1
ATOM 872 C CA . GLU B 1 34 ? 46.106 -19.186 10.147 1.00 41.36 31 GLU B CA 1
ATOM 873 C C . GLU B 1 34 ? 44.621 -19.352 10.310 1.00 39.92 31 GLU B C 1
ATOM 874 O O . GLU B 1 34 ? 43.931 -19.797 9.391 1.00 41.53 31 GLU B O 1
ATOM 880 N N . ALA B 1 35 ? 44.119 -18.978 11.477 1.00 34.93 32 ALA B N 1
ATOM 881 C CA . ALA B 1 35 ? 42.704 -19.070 11.754 1.00 27.45 32 ALA B CA 1
ATOM 882 C C . ALA B 1 35 ? 42.252 -17.791 12.458 1.00 31.68 32 ALA B C 1
ATOM 883 O O . ALA B 1 35 ? 43.007 -17.210 13.238 1.00 36.17 32 ALA B O 1
ATOM 885 N N . VAL B 1 36 ? 41.042 -17.335 12.140 1.00 27.50 33 VAL B N 1
ATOM 886 C CA . VAL B 1 36 ? 40.433 -16.207 12.806 1.00 28.48 33 VAL B CA 1
ATOM 887 C C . VAL B 1 36 ? 39.268 -16.855 13.494 1.00 31.58 33 VAL B C 1
ATOM 888 O O . VAL B 1 36 ? 38.485 -17.552 12.848 1.00 29.33 33 VAL B O 1
ATOM 892 N N . VAL B 1 37 ? 39.228 -16.710 14.826 1.00 29.82 34 VAL B N 1
ATOM 893 C CA . VAL B 1 37 ? 38.256 -17.396 15.668 1.00 27.48 34 VAL B CA 1
ATOM 894 C C . VAL B 1 37 ? 37.461 -16.360 16.442 1.00 30.61 34 VAL B C 1
ATOM 895 O O . VAL B 1 37 ? 38.045 -15.431 17.020 1.00 28.13 34 VAL B O 1
ATOM 899 N N . LEU B 1 38 ? 36.134 -16.491 16.392 1.00 30.70 35 LEU B N 1
ATOM 900 C CA . LEU B 1 38 ? 35.242 -1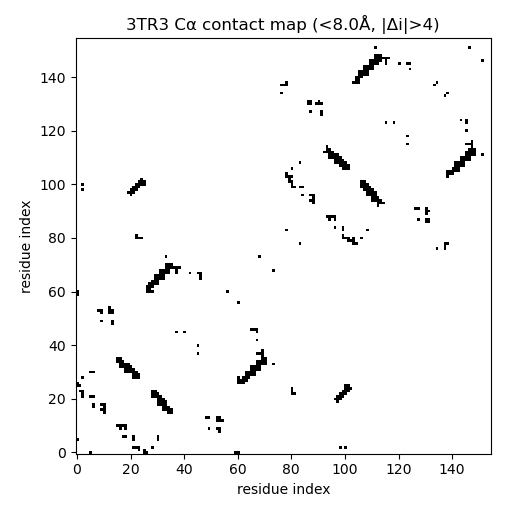5.670 17.181 1.00 28.24 35 LEU B CA 1
ATOM 901 C C . LEU B 1 38 ? 34.692 -16.562 18.286 1.00 33.63 35 LEU B C 1
ATOM 902 O O . LEU B 1 38 ? 34.272 -17.692 18.014 1.00 34.01 35 LEU B O 1
ATOM 907 N N . CYS B 1 39 ? 34.708 -16.049 19.524 1.00 30.54 36 CYS B N 1
ATOM 908 C CA . CYS B 1 39 ? 34.101 -16.715 20.677 1.00 30.25 36 CYS B CA 1
ATOM 909 C C . CYS B 1 39 ? 33.786 -15.677 21.778 1.00 36.47 36 CYS B C 1
ATOM 910 O O . CYS B 1 39 ? 34.673 -14.902 22.166 1.00 34.98 36 CYS B O 1
ATOM 913 N N . PRO B 1 40 ? 32.523 -15.648 22.271 1.00 38.22 37 PRO B N 1
ATOM 914 C CA . PRO B 1 40 ? 32.161 -14.736 23.372 1.00 38.93 37 PRO B CA 1
ATOM 915 C C . PRO B 1 40 ? 32.907 -15.069 24.683 1.00 40.05 37 PRO B C 1
ATOM 916 O O . PRO B 1 40 ? 33.054 -14.205 25.538 1.00 46.07 37 PRO B O 1
ATOM 920 N N . THR B 1 41 ? 33.404 -16.296 24.803 1.00 36.68 38 THR B N 1
ATOM 921 C CA . THR B 1 41 ? 34.193 -16.736 25.953 1.00 36.55 38 THR B CA 1
ATOM 922 C C . THR B 1 41 ? 35.536 -15.982 26.089 1.00 33.69 38 THR B C 1
ATOM 923 O O . THR B 1 41 ? 36.162 -15.964 27.152 1.00 33.50 38 THR B O 1
ATOM 927 N N . PHE B 1 42 ? 35.983 -15.350 25.013 1.00 34.71 39 PHE B N 1
ATOM 928 C CA . PHE B 1 42 ? 37.243 -14.598 25.055 1.00 34.47 39 PHE B CA 1
ATOM 929 C C . PHE B 1 42 ? 37.035 -13.272 25.795 1.00 33.66 39 PHE B C 1
ATOM 930 O O . PHE B 1 42 ? 37.992 -12.573 26.093 1.00 35.99 39 PHE B O 1
ATOM 938 N N . GLU B 1 43 ? 35.789 -12.912 26.086 1.00 31.98 40 GLU B N 1
ATOM 939 C CA . GLU B 1 43 ? 35.558 -11.638 26.783 1.00 33.15 40 GLU B CA 1
ATOM 940 C C . GLU B 1 43 ? 36.325 -11.583 28.098 1.00 35.34 40 GLU B C 1
ATOM 941 O O . GLU B 1 43 ? 36.164 -12.464 28.969 1.00 37.29 40 GLU B O 1
ATOM 947 N N . GLY B 1 44 ? 37.204 -10.591 28.231 1.00 37.59 41 GLY B N 1
ATOM 948 C CA . GLY B 1 44 ? 37.933 -10.386 29.492 1.00 34.63 41 GLY B CA 1
ATOM 949 C C . GLY B 1 44 ? 39.174 -11.255 29.607 1.00 36.73 41 GLY B C 1
ATOM 950 O O . GLY B 1 44 ? 39.827 -11.270 30.643 1.00 37.15 41 GLY B O 1
ATOM 951 N N . GLN B 1 45 ? 39.526 -11.984 28.547 1.00 35.23 42 GLN B N 1
ATOM 952 C CA . GLN B 1 45 ? 40.662 -12.895 28.629 1.00 30.65 42 GLN B CA 1
ATOM 953 C C . GLN B 1 45 ? 41.817 -12.285 27.845 1.00 32.27 42 GLN B C 1
ATOM 954 O O . GLN B 1 45 ? 41.626 -11.663 26.819 1.00 34.29 42 GLN B O 1
ATOM 960 N N . THR B 1 46 ? 43.028 -12.468 28.317 1.00 33.22 43 THR B N 1
ATOM 961 C CA . THR B 1 46 ? 44.158 -11.967 27.575 1.00 33.24 43 THR B CA 1
ATOM 962 C C . THR B 1 46 ? 44.350 -12.725 26.236 1.00 39.76 43 THR B C 1
ATOM 963 O O . THR B 1 46 ? 43.842 -13.854 26.048 1.00 39.57 43 THR B O 1
ATOM 967 N N . ALA B 1 47 ? 45.098 -12.113 25.317 1.00 38.27 44 ALA B N 1
ATOM 968 C CA . ALA B 1 47 ? 45.380 -12.747 24.021 1.00 33.86 44 ALA B CA 1
ATOM 969 C C . ALA B 1 47 ? 45.991 -14.137 24.239 1.00 40.41 44 ALA B C 1
ATOM 970 O O . ALA B 1 47 ? 45.624 -15.111 23.565 1.00 42.08 44 ALA B O 1
ATOM 972 N N . LEU B 1 48 ? 46.909 -14.231 25.195 1.00 41.02 45 LEU B N 1
ATOM 973 C CA . LEU B 1 48 ? 47.557 -15.499 25.494 1.00 40.09 45 LEU B CA 1
ATOM 974 C C . LEU B 1 48 ? 46.558 -16.571 25.936 1.00 38.75 45 LEU B C 1
ATOM 975 O O . LEU B 1 48 ? 46.595 -17.698 25.458 1.00 42.42 45 LEU B O 1
ATOM 980 N N . THR B 1 49 ? 45.657 -16.213 26.840 1.00 34.25 46 THR B N 1
ATOM 981 C CA . THR B 1 49 ? 44.595 -17.119 27.252 1.00 34.64 46 THR B CA 1
ATOM 982 C C . THR B 1 49 ? 43.671 -17.509 26.105 1.00 36.30 46 THR B C 1
ATOM 983 O O . THR B 1 49 ? 43.278 -18.671 25.994 1.00 41.28 46 THR B O 1
ATOM 987 N N . ARG B 1 50 ? 43.293 -16.530 25.282 1.00 31.57 47 ARG B N 1
ATOM 988 C CA . ARG B 1 50 ? 42.364 -16.791 24.181 1.00 30.01 47 ARG B CA 1
ATOM 989 C C . ARG B 1 50 ? 42.984 -17.863 23.291 1.00 29.66 47 ARG B C 1
ATOM 990 O O . ARG B 1 50 ? 42.347 -18.866 22.966 1.00 27.74 47 ARG B O 1
ATOM 998 N N . HIS B 1 51 ? 44.263 -17.677 22.979 1.00 32.15 48 HIS B N 1
ATOM 999 C CA . HIS B 1 51 ? 45.006 -18.624 22.139 1.00 32.03 48 HIS B CA 1
ATOM 1000 C C . HIS B 1 51 ? 45.118 -19.992 22.786 1.00 35.49 48 HIS B C 1
ATOM 1001 O O . HIS B 1 51 ? 44.966 -20.997 22.113 1.00 38.44 48 HIS B O 1
ATOM 1008 N N . ARG B 1 52 ? 45.366 -20.038 24.095 1.00 35.47 49 ARG B N 1
ATOM 1009 C CA . ARG B 1 52 ? 45.492 -21.326 24.764 1.00 38.94 49 ARG B CA 1
ATOM 1010 C C . ARG B 1 52 ? 44.196 -22.131 24.789 1.00 35.62 49 ARG B C 1
ATOM 1011 O O . ARG B 1 52 ? 44.218 -23.364 24.630 1.00 35.10 49 ARG B O 1
ATOM 1019 N N . LEU B 1 53 ? 43.071 -21.446 24.980 1.00 29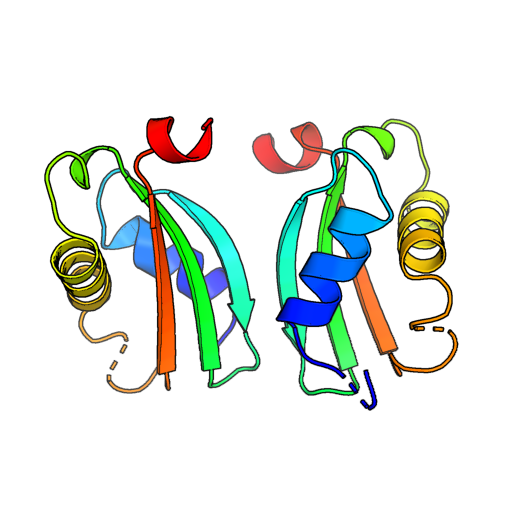.72 50 LEU B N 1
ATOM 1020 C CA . LEU B 1 53 ? 41.785 -22.139 24.929 1.00 31.94 50 LEU B CA 1
ATOM 1021 C C . LEU B 1 53 ? 41.611 -22.862 23.572 1.00 37.24 50 LEU B C 1
ATOM 1022 O O . LEU B 1 53 ? 41.103 -23.992 23.522 1.00 36.92 50 LEU B O 1
ATOM 1027 N N . VAL B 1 54 ? 42.050 -22.199 22.490 1.00 33.32 51 VAL B N 1
ATOM 1028 C CA . VAL B 1 54 ? 41.910 -22.726 21.155 1.00 32.76 51 VAL B CA 1
ATOM 1029 C C . VAL B 1 54 ? 42.846 -23.933 20.944 1.00 32.27 51 VAL B C 1
ATOM 1030 O O . VAL B 1 54 ? 42.402 -24.991 20.473 1.00 29.02 51 VAL B O 1
ATOM 1034 N N . TYR B 1 55 ? 44.116 -23.793 21.335 1.00 28.97 52 TYR B N 1
ATOM 1035 C CA . TYR B 1 55 ? 45.058 -24.904 21.241 1.00 29.98 52 TYR B CA 1
ATOM 1036 C C . TYR B 1 55 ? 44.584 -26.079 22.083 1.00 34.77 52 TYR B C 1
ATOM 1037 O O . TYR B 1 55 ? 44.793 -27.232 21.725 1.00 37.18 52 TYR B O 1
ATOM 1046 N N . ASN B 1 56 ? 43.979 -25.781 23.234 1.00 32.15 53 ASN B N 1
ATOM 1047 C CA . ASN B 1 56 ? 43.493 -26.830 24.114 1.00 31.16 53 ASN B CA 1
ATOM 1048 C C . ASN B 1 56 ? 42.261 -27.546 23.535 1.00 30.15 53 ASN B C 1
ATOM 1049 O O . ASN B 1 56 ? 42.150 -28.767 23.619 1.00 28.49 53 ASN B O 1
ATOM 1054 N N . ALA B 1 57 ? 41.339 -26.766 22.966 1.00 29.02 54 ALA B N 1
ATOM 1055 C CA . ALA B 1 57 ? 40.227 -27.285 22.185 1.00 30.68 54 ALA B CA 1
ATOM 1056 C C . ALA B 1 57 ? 40.661 -28.215 21.027 1.00 37.11 54 ALA B C 1
ATOM 1057 O O . ALA B 1 57 ? 39.900 -29.079 20.644 1.00 36.98 54 ALA B O 1
ATOM 1059 N N . LEU B 1 58 ? 41.859 -28.033 20.459 1.00 38.29 55 LEU B N 1
ATOM 1060 C CA . LEU B 1 58 ? 42.309 -28.871 19.337 1.00 33.30 55 LEU B CA 1
ATOM 1061 C C . LEU B 1 58 ? 42.927 -30.167 19.828 1.00 32.87 55 LEU B C 1
ATOM 1062 O O . LEU B 1 58 ? 43.201 -31.084 19.036 1.00 32.71 55 LEU B O 1
ATOM 1067 N N . GLY B 1 59 ? 43.146 -30.235 21.147 1.00 34.33 56 GLY B N 1
ATOM 1068 C CA . GLY B 1 59 ? 43.594 -31.435 21.818 1.00 28.19 56 GLY B CA 1
ATOM 1069 C C . GLY B 1 59 ? 44.793 -32.089 21.183 1.00 37.84 56 GLY B C 1
ATOM 1070 O O . GLY B 1 59 ? 45.826 -31.449 20.995 1.00 41.53 56 GLY B O 1
ATOM 1071 N N . SER B 1 60 ? 44.645 -33.360 20.826 1.00 34.02 57 SER B N 1
ATOM 1072 C CA . SER B 1 60 ? 45.742 -34.131 20.274 1.00 38.49 57 SER B CA 1
ATOM 1073 C C . SER B 1 60 ? 46.084 -33.741 18.823 1.00 42.26 57 SER B C 1
ATOM 1074 O O . SER B 1 60 ? 47.188 -34.009 18.358 1.00 42.58 57 SER B O 1
ATOM 1077 N N . HIS B 1 61 ? 45.127 -33.125 18.117 1.00 41.89 58 HIS B N 1
ATOM 1078 C CA . HIS B 1 61 ? 45.366 -32.629 16.778 1.00 39.39 58 HIS B CA 1
ATOM 1079 C C . HIS B 1 61 ? 46.492 -31.597 16.816 1.00 41.86 58 HIS B C 1
ATOM 1080 O O . HIS B 1 61 ? 47.387 -31.577 15.940 1.00 38.06 58 HIS B O 1
ATOM 1095 N N . GLN B 1 63 ? 48.739 -31.471 19.090 1.00 38.31 60 GLN B N 1
ATOM 1096 C CA . GLN B 1 63 ? 49.951 -32.015 19.641 1.00 38.82 60 GLN B CA 1
ATOM 1097 C C . GLN B 1 63 ? 50.706 -32.741 18.568 1.00 36.56 60 GLN B C 1
ATOM 1098 O O . GLN B 1 63 ? 51.921 -32.606 18.466 1.00 39.38 60 GLN B O 1
ATOM 1104 N N . SER B 1 64 ? 49.968 -33.497 17.759 1.00 38.72 61 SER B N 1
ATOM 1105 C CA . SER B 1 64 ? 50.536 -34.438 16.782 1.00 40.49 61 SER B CA 1
ATOM 1106 C C . SER B 1 64 ? 50.332 -34.117 15.278 1.00 50.21 61 SER B C 1
ATOM 1107 O O . SER B 1 64 ? 51.167 -34.477 14.465 1.00 50.75 61 SER B O 1
ATOM 1110 N N . ASP B 1 65 ? 49.224 -33.471 14.912 1.00 47.71 62 ASP B N 1
ATOM 1111 C CA . ASP B 1 65 ? 48.845 -33.340 13.490 1.00 42.68 62 ASP B CA 1
ATOM 1112 C C . ASP B 1 65 ? 49.149 -31.989 12.853 1.00 41.08 62 ASP B C 1
ATOM 1113 O O . ASP B 1 65 ? 49.502 -31.939 11.676 1.00 39.15 62 ASP B O 1
ATOM 1118 N N . ILE B 1 66 ? 48.987 -30.904 13.626 1.00 38.17 63 ILE B N 1
ATOM 1119 C CA . ILE B 1 66 ? 49.121 -29.549 13.116 1.00 35.22 63 ILE B CA 1
ATOM 1120 C C . ILE B 1 66 ? 50.505 -29.014 13.437 1.00 39.39 63 ILE B C 1
ATOM 1121 O O . ILE B 1 66 ? 50.825 -28.804 14.597 1.00 40.73 63 ILE B O 1
ATOM 1126 N N . HIS B 1 67 ? 51.325 -28.801 12.408 1.00 36.59 64 HIS B N 1
ATOM 1127 C CA . HIS B 1 67 ? 52.695 -28.351 12.604 1.00 33.75 64 HIS B CA 1
ATOM 1128 C C . HIS B 1 67 ? 52.743 -26.910 13.153 1.00 34.30 64 HIS B C 1
ATOM 1129 O O . HIS B 1 67 ? 53.458 -26.623 14.131 1.00 31.93 64 HIS B O 1
ATOM 1136 N N . ALA B 1 68 ? 51.987 -25.995 12.550 1.00 34.09 65 ALA B N 1
ATOM 1137 C CA . ALA B 1 68 ? 52.019 -24.586 12.989 1.00 29.71 65 ALA B CA 1
ATOM 1138 C C . ALA B 1 68 ? 50.683 -23.940 12.765 1.00 30.63 65 ALA B C 1
ATOM 1139 O O . ALA B 1 68 ? 50.040 -24.179 11.735 1.00 36.70 65 ALA B O 1
ATOM 1141 N N . LEU B 1 69 ? 50.228 -23.182 13.760 1.00 30.87 66 LEU B N 1
ATOM 1142 C CA . LEU B 1 69 ? 48.925 -22.565 13.695 1.00 31.13 66 LEU B CA 1
ATOM 1143 C C . LEU B 1 69 ? 48.970 -21.182 14.305 1.00 34.72 66 LEU B C 1
ATOM 1144 O O . LEU B 1 69 ? 49.184 -21.053 15.459 1.00 40.65 66 LEU B O 1
ATOM 1149 N N . SER B 1 70 ? 48.765 -20.154 13.499 1.00 38.84 67 SER B N 1
ATOM 1150 C CA . SER B 1 70 ? 48.797 -18.762 13.905 1.00 31.44 67 SER B CA 1
ATOM 1151 C C . SER B 1 70 ? 47.342 -18.325 14.107 1.00 31.37 67 SER B C 1
ATOM 1152 O O . SER B 1 70 ? 46.477 -18.741 13.344 1.00 34.66 67 SER B O 1
ATOM 1155 N N . LEU B 1 71 ? 47.037 -17.528 15.137 1.00 32.38 68 LEU B N 1
ATOM 1156 C CA . LEU B 1 71 ? 45.615 -17.218 15.461 1.00 34.22 68 LEU B CA 1
ATOM 1157 C C . LEU B 1 71 ? 45.321 -15.742 15.590 1.00 34.27 68 LEU B C 1
ATOM 1158 O O . LEU B 1 71 ? 46.146 -14.994 16.092 1.00 35.00 68 LEU B O 1
ATOM 1163 N N . LYS B 1 72 ? 44.144 -15.341 15.118 1.00 35.57 69 LYS B N 1
ATOM 1164 C CA . LYS B 1 72 ? 43.512 -14.108 15.581 1.00 37.02 69 LYS B CA 1
ATOM 1165 C C . LYS B 1 72 ? 42.200 -14.468 16.263 1.00 36.34 69 LYS B C 1
ATOM 1166 O O . LYS B 1 72 ? 41.360 -15.144 15.672 1.00 35.78 69 LYS B O 1
ATOM 1172 N N . THR B 1 73 ? 42.049 -14.011 17.513 1.00 31.99 70 THR B N 1
ATOM 1173 C CA . THR B 1 73 ? 40.917 -14.377 18.372 1.00 31.10 70 THR B CA 1
ATOM 1174 C C . THR B 1 73 ? 40.087 -13.162 18.743 1.00 32.16 70 THR B C 1
ATOM 1175 O O . THR B 1 73 ? 40.603 -12.220 19.313 1.00 34.40 70 THR B O 1
ATOM 1179 N N . TYR B 1 74 ? 38.802 -13.173 18.405 1.00 32.13 71 TYR B N 1
ATOM 1180 C CA . TYR B 1 74 ? 37.950 -12.023 18.661 1.00 33.95 71 TYR B CA 1
ATOM 1181 C C . TYR B 1 74 ? 36.707 -12.447 19.415 1.00 33.61 71 TYR B C 1
ATOM 1182 O O . TYR B 1 74 ? 36.235 -13.570 19.280 1.00 35.29 71 TYR B O 1
ATOM 1191 N N . THR B 1 75 ? 36.164 -11.533 20.205 1.00 29.95 72 THR B N 1
ATOM 1192 C CA . THR B 1 75 ? 34.791 -11.701 20.606 1.00 28.90 72 THR B CA 1
ATOM 1193 C C . THR B 1 75 ? 33.938 -11.269 19.429 1.00 30.09 72 THR B C 1
ATOM 1194 O O . THR B 1 75 ? 34.359 -10.457 18.609 1.00 31.38 72 THR B O 1
ATOM 1198 N N . PRO B 1 76 ? 32.721 -11.793 19.361 1.00 29.67 73 PRO B N 1
ATOM 1199 C CA . PRO B 1 76 ? 31.761 -11.314 18.369 1.00 29.73 73 PRO B CA 1
ATOM 1200 C C . PRO B 1 76 ? 31.661 -9.795 18.339 1.00 37.71 73 PRO B C 1
ATOM 1201 O O . PRO B 1 76 ? 31.635 -9.234 17.239 1.00 46.45 73 PRO B O 1
ATOM 1205 N N . ASP B 1 77 ? 31.641 -9.132 19.493 1.00 40.83 74 ASP B N 1
ATOM 1206 C CA . ASP B 1 77 ? 31.610 -7.662 19.523 1.00 42.07 74 ASP B CA 1
ATOM 1207 C C . ASP B 1 77 ? 32.878 -6.976 18.986 1.00 36.76 74 ASP B C 1
ATOM 1208 O O . ASP B 1 77 ? 32.768 -5.989 18.299 1.00 40.90 74 ASP B O 1
ATOM 1213 N N . GLU B 1 78 ? 34.068 -7.463 19.324 1.00 31.78 75 GLU B N 1
ATOM 1214 C CA . GLU B 1 78 ? 35.265 -6.860 18.778 1.00 33.46 75 GLU B CA 1
ATOM 1215 C C . GLU B 1 78 ? 35.177 -6.960 17.258 1.00 41.31 75 GLU B C 1
ATOM 1216 O O . GLU B 1 78 ? 35.627 -6.049 16.549 1.00 41.17 75 GLU B O 1
ATOM 1222 N N . TYR B 1 79 ? 34.604 -8.060 16.755 1.00 40.91 76 TYR B N 1
ATOM 1223 C CA . TYR B 1 79 ? 34.552 -8.252 15.316 1.00 40.48 76 TYR B CA 1
ATOM 1224 C C . TYR B 1 79 ? 33.518 -7.334 14.619 1.00 42.21 76 TYR B C 1
ATOM 1225 O O . TYR B 1 79 ? 33.887 -6.633 13.678 1.00 41.00 76 TYR B O 1
ATOM 1234 N N . GLU B 1 80 ? 32.265 -7.307 15.083 1.00 43.42 77 GLU B N 1
ATOM 1235 C CA . GLU B 1 80 ? 31.245 -6.410 14.512 1.00 51.13 77 GLU B CA 1
ATOM 1236 C C . GLU B 1 80 ? 31.585 -4.910 14.590 1.00 51.46 77 GLU B C 1
ATOM 1237 O O . GLU B 1 80 ? 31.078 -4.130 13.786 1.00 50.67 77 GLU B O 1
ATOM 1243 N N . ARG B 1 81 ? 32.393 -4.507 15.573 1.00 49.48 78 ARG B N 1
ATOM 1244 C CA . ARG B 1 81 ? 32.694 -3.091 15.811 1.00 45.80 78 ARG B CA 1
ATOM 1245 C C . ARG B 1 81 ? 33.928 -2.710 15.022 1.00 47.40 78 ARG B C 1
ATOM 1246 O O . ARG B 1 81 ? 34.318 -1.548 14.990 1.00 47.39 78 ARG B O 1
ATOM 1254 N N . GLY B 1 82 ? 34.549 -3.704 14.400 1.00 51.07 79 GLY B N 1
ATOM 1255 C CA . GLY B 1 82 ? 35.700 -3.476 13.542 1.00 63.56 79 GLY B CA 1
ATOM 1256 C C . GLY B 1 82 ? 35.377 -2.803 12.210 1.00 76.08 79 GLY B C 1
ATOM 1257 O O . GLY B 1 82 ? 34.479 -3.217 11.456 1.00 80.83 79 GLY B O 1
#

Foldseek 3Di:
DDPVVLQVLLPVLPDQKGFPDKDDDQAEIETEMEHQVCVPPDQVRQVVSSVVSNPVVVPVHNYYDYHYYHPVVVVD/DCDDQVRLQVQQCVLPPQKGFPDWDDDQAEIETEMEHQVCVPPDPVVQVVSSVVSNPVVCPRHNYYHYHYYYPVVVVVD

B-factor: mean 45.15, std 18.68, range [22.68, 271.57]

Secondary structure (DSSP, 8-state):
--HHHHHHHHHHHSTT-EEEEEEE-SSEEEEEEE-GGGTT--HHHHHHHHHHHTTT---S-SEEEEEEE-HHHHH-/----HHHHHHHHHHHSTT-EEEEEEESSSEEEEEEE-GGGTT--HHHHHHHHHHHTTT---S-SEEEEEEE-HHHHHT-

InterPro domains:
  IPR002634 BolA protein [PF01722] (24-75)
  IPR002634 BolA protein [PIRSF003113] (3-78)
  IPR036065 BolA-like superfamily [G3DSA:3.30.300.90] (1-79)
  IPR036065 BolA-like superfamily [SSF82657] (1-78)
  IPR050961 BolA/IbaG family stress response and morphology regulators [PTHR46229] (3-78)

Organism: Coxiella burnetii (strain RSA 493 / Nine Mile phase I) (NCBI:txid227377)

Sequence (155 aa):
VTTHDIKQWIETGLSESRVISAEGDGHHFEAVVLCPTFEGQTALTRHRLVYNALGSHQSDIHALSLKTYTPDEYERNAVTTHDIKQWIETGLSESRVISAEGDGHHFEAVVLCPTFEGQTALTRHRLVYNALGSHQSDIHALSLKTYTPDEYERG

Nearest PDB structures (foldseek):
  3tr3-assembly2_A  TM=9.833E-01  e=8.796E-15  Coxiella burnetii
  2mma-assembly1_B  TM=7.748E-01  e=4.530E-06  Arabidopsis thaliana
  3o2e-assembly1_A  TM=7.774E-01  e=8.941E-06  Babesia bovis T2Bo
  1v9j-assembly1_A  TM=6.978E-01  e=4.272E-05  Mus musculus
  2kdn-assembly1_A  TM=6.478E-01  e=2.867E-04  Plasmodium falciparum 3D7